Protein AF-A0A231VCC1-F1 (afdb_monomer_lite)

pLDDT: mean 97.17, std 2.32, range [89.06, 98.69]

Secondary structure (DSSP, 8-state):
------TT-EEEEEETTEEEEEEE------

Sequence (30 aa):
TPIAMEEGLKFAIREGGHTVGAGVVSKILS

InterPro domains:
  IPR004160 Translation elongation factor EFTu/EF1A, C-terminal [PF03143] (2-28)
  IPR009001 Translation elongation factor EF1A/initiation factor IF2gamma, C-terminal [SSF50465] (2-30)

Structure (mmCIF, N/CA/C/O backbone):
data_AF-A0A231VCC1-F1
#
_entry.id   AF-A0A231VCC1-F1
#
loop_
_atom_site.group_PDB
_atom_site.id
_atom_site.type_symbol
_atom_site.label_atom_id
_atom_site.label_alt_id
_atom_site.label_comp_id
_atom_site.label_asym_id
_atom_site.label_entity_id
_atom_site.label_seq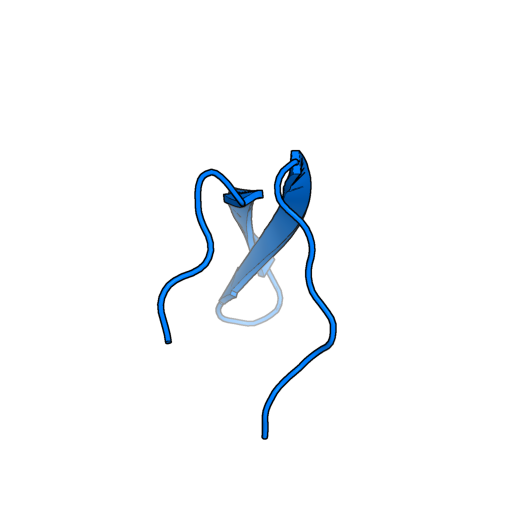_id
_atom_site.pdbx_PDB_ins_code
_atom_site.Cartn_x
_atom_site.Cartn_y
_atom_site.Cartn_z
_atom_site.occupancy
_atom_site.B_iso_or_equiv
_atom_site.auth_seq_id
_atom_site.auth_comp_id
_atom_site.auth_asym_id
_atom_site.auth_atom_id
_atom_site.pdbx_PDB_model_num
ATOM 1 N N . THR A 1 1 ? 9.439 -4.934 11.129 1.00 90.00 1 THR A N 1
ATOM 2 C CA . THR A 1 1 ? 9.270 -3.814 12.076 1.00 90.00 1 THR A CA 1
ATOM 3 C C . THR A 1 1 ? 8.051 -3.019 11.662 1.00 90.00 1 THR A C 1
ATOM 5 O O . THR A 1 1 ? 7.854 -2.858 10.462 1.00 90.00 1 THR A O 1
ATOM 8 N N . PRO A 1 2 ? 7.210 -2.561 12.598 1.00 93.88 2 PRO A N 1
ATOM 9 C CA . PRO A 1 2 ? 6.147 -1.613 12.280 1.00 93.88 2 PRO A CA 1
ATOM 10 C C . PRO A 1 2 ? 6.734 -0.266 11.841 1.00 93.88 2 PRO A C 1
ATOM 12 O O . PRO A 1 2 ? 7.802 0.126 12.312 1.00 93.88 2 PRO A O 1
ATOM 15 N N . ILE A 1 3 ? 6.032 0.430 10.952 1.00 95.25 3 ILE A N 1
ATOM 16 C CA . ILE A 1 3 ? 6.364 1.779 10.481 1.00 95.25 3 ILE A CA 1
ATOM 17 C C . ILE A 1 3 ? 5.167 2.672 10.797 1.00 95.25 3 ILE A C 1
ATOM 19 O O . ILE A 1 3 ? 4.027 2.243 10.628 1.00 95.25 3 ILE A O 1
ATOM 23 N N . ALA A 1 4 ? 5.419 3.893 11.270 1.00 96.75 4 ALA A N 1
ATOM 24 C CA . ALA A 1 4 ? 4.355 4.865 11.491 1.00 96.75 4 ALA A CA 1
ATOM 25 C C . ALA A 1 4 ? 3.642 5.163 10.162 1.00 96.75 4 ALA A C 1
ATOM 27 O O . ALA A 1 4 ? 4.291 5.473 9.162 1.00 96.75 4 ALA A O 1
ATOM 28 N N . MET A 1 5 ? 2.318 5.037 10.151 1.00 97.62 5 MET A N 1
ATOM 29 C CA . MET A 1 5 ? 1.490 5.195 8.959 1.00 97.62 5 MET A CA 1
ATOM 30 C C . MET A 1 5 ? 0.138 5.808 9.319 1.00 97.62 5 MET A C 1
ATOM 32 O O . MET A 1 5 ? -0.355 5.622 10.430 1.00 97.62 5 MET A O 1
ATOM 36 N N . GLU A 1 6 ? -0.455 6.505 8.356 1.00 97.75 6 GLU A N 1
ATOM 37 C CA . GLU A 1 6 ? -1.791 7.100 8.430 1.00 97.75 6 GLU A CA 1
ATOM 38 C C . GLU A 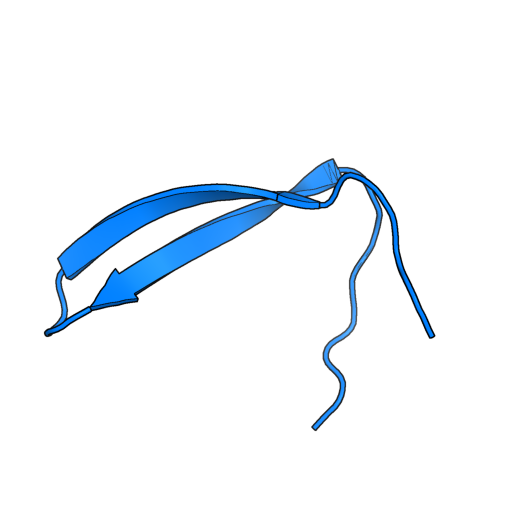1 6 ? -2.563 6.808 7.134 1.00 97.75 6 GLU A C 1
ATOM 40 O O . GLU A 1 6 ? -1.963 6.564 6.082 1.00 97.75 6 GLU A O 1
ATOM 45 N N . GLU A 1 7 ? -3.897 6.805 7.196 1.00 98.25 7 GLU A N 1
ATOM 46 C CA . GLU A 1 7 ? -4.725 6.753 5.986 1.00 98.25 7 GLU A CA 1
ATOM 47 C C . GLU A 1 7 ? -4.444 7.985 5.115 1.00 98.25 7 GLU A C 1
ATOM 49 O O . GLU A 1 7 ? -4.268 9.094 5.612 1.00 98.25 7 GLU A O 1
ATOM 54 N N . GLY A 1 8 ? -4.361 7.797 3.800 1.00 97.75 8 GLY A N 1
ATOM 55 C CA . GLY A 1 8 ? -3.961 8.849 2.865 1.00 97.75 8 GLY A CA 1
ATOM 56 C C . GLY A 1 8 ? -2.450 8.955 2.626 1.00 97.75 8 GLY A C 1
ATOM 57 O O . GLY A 1 8 ? -2.040 9.619 1.667 1.00 97.75 8 GLY A O 1
ATOM 58 N N . LEU A 1 9 ? -1.612 8.264 3.410 1.00 98.50 9 LEU A N 1
ATOM 59 C CA . LEU A 1 9 ? -0.165 8.243 3.193 1.00 98.50 9 LEU A CA 1
ATOM 60 C C . LEU A 1 9 ? 0.177 7.660 1.81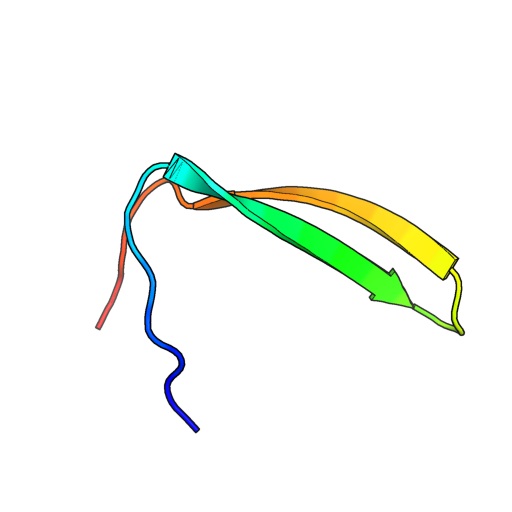2 1.00 98.50 9 LEU A C 1
ATOM 62 O O . LEU A 1 9 ? -0.245 6.557 1.461 1.00 98.50 9 LEU A O 1
ATOM 66 N N . LYS A 1 10 ? 0.975 8.393 1.031 1.00 98.50 10 LYS A N 1
ATOM 67 C CA . LYS A 1 10 ? 1.450 7.973 -0.296 1.00 98.50 10 LYS A CA 1
ATOM 68 C C . LYS A 1 10 ? 2.710 7.122 -0.180 1.00 98.50 10 LYS A C 1
ATOM 70 O O . LYS A 1 10 ? 3.603 7.447 0.599 1.00 98.50 10 LYS A O 1
ATOM 75 N N . PHE A 1 11 ? 2.826 6.090 -1.008 1.00 98.31 11 PHE A N 1
ATOM 76 C CA . PHE A 1 11 ? 4.022 5.249 -1.073 1.00 98.31 11 PHE A CA 1
ATOM 77 C C . PHE A 1 11 ? 4.344 4.796 -2.503 1.00 98.31 11 PHE A C 1
ATOM 79 O O . PHE A 1 11 ? 3.502 4.856 -3.401 1.00 98.31 11 PHE A O 1
ATOM 86 N N . ALA A 1 12 ? 5.579 4.33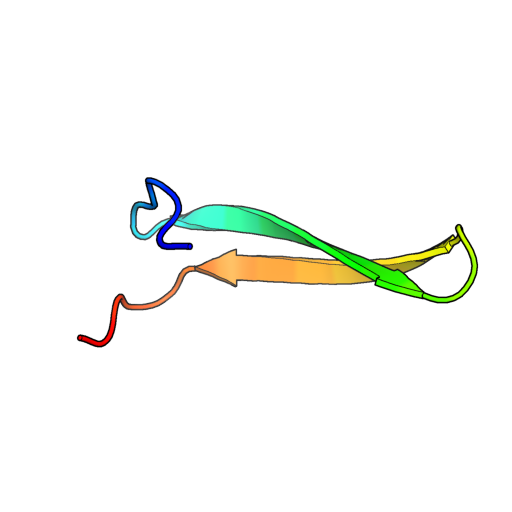0 -2.701 1.00 98.44 12 ALA A N 1
ATOM 87 C CA . ALA A 1 12 ? 6.059 3.745 -3.950 1.00 98.44 12 ALA A CA 1
ATOM 88 C C . ALA A 1 12 ? 6.376 2.255 -3.759 1.00 98.44 12 ALA A C 1
ATOM 90 O O . ALA A 1 12 ? 6.897 1.858 -2.717 1.00 98.44 12 ALA A O 1
ATOM 91 N N . ILE A 1 13 ? 6.107 1.447 -4.783 1.00 98.44 13 ILE A N 1
ATOM 92 C CA . ILE A 1 13 ? 6.494 0.033 -4.850 1.00 98.44 13 ILE A CA 1
ATOM 93 C C . ILE A 1 13 ? 7.735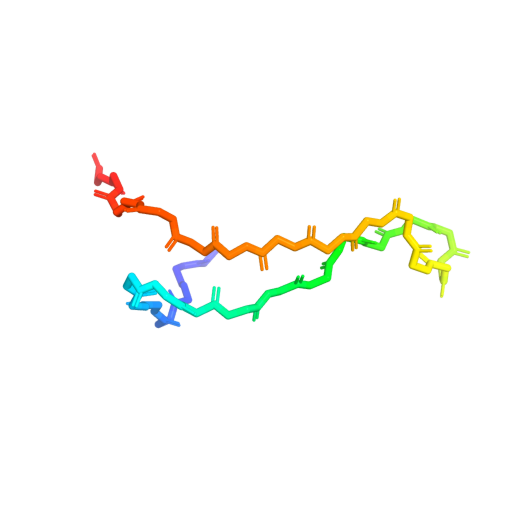 -0.055 -5.736 1.00 98.44 13 ILE A C 1
ATOM 95 O O . ILE A 1 13 ? 7.723 0.447 -6.865 1.00 98.44 13 ILE A O 1
ATOM 99 N N . ARG A 1 14 ? 8.816 -0.652 -5.218 1.00 98.12 14 ARG A N 1
ATOM 100 C CA . ARG A 1 14 ? 10.111 -0.727 -5.908 1.00 98.12 14 ARG A CA 1
ATOM 101 C C . ARG A 1 14 ? 10.610 -2.162 -6.037 1.00 98.12 14 ARG A C 1
ATOM 103 O O . ARG A 1 14 ? 10.623 -2.891 -5.051 1.00 98.12 14 ARG A O 1
ATOM 110 N N . GLU A 1 15 ? 11.092 -2.513 -7.224 1.00 98.31 15 GLU A N 1
ATOM 111 C CA . GLU A 1 15 ? 11.695 -3.809 -7.548 1.00 98.31 15 GLU A CA 1
ATOM 112 C C . GLU A 1 15 ? 12.943 -3.588 -8.411 1.00 98.31 15 GLU A C 1
ATOM 114 O O . GLU A 1 15 ? 12.949 -2.747 -9.312 1.00 98.31 15 GLU A O 1
ATOM 119 N N . GLY A 1 16 ? 14.043 -4.282 -8.096 1.00 96.75 16 GLY A N 1
ATOM 120 C CA . GLY A 1 16 ? 15.288 -4.174 -8.868 1.00 96.75 16 GLY A CA 1
ATOM 121 C C . GLY A 1 16 ? 15.832 -2.743 -8.997 1.00 96.75 16 GLY A C 1
ATOM 122 O O . GLY A 1 16 ? 16.400 -2.393 -10.026 1.00 96.75 16 GLY A O 1
ATOM 123 N N . GLY A 1 17 ? 15.596 -1.881 -7.999 1.00 96.81 17 GLY A N 1
ATOM 124 C CA . GLY A 1 17 ? 16.001 -0.467 -8.009 1.00 96.81 17 GLY A CA 1
ATOM 125 C C . GLY A 1 17 ? 15.034 0.492 -8.718 1.00 96.81 17 GLY A C 1
ATOM 126 O O . GLY A 1 17 ? 15.148 1.708 -8.531 1.00 96.81 17 GLY A O 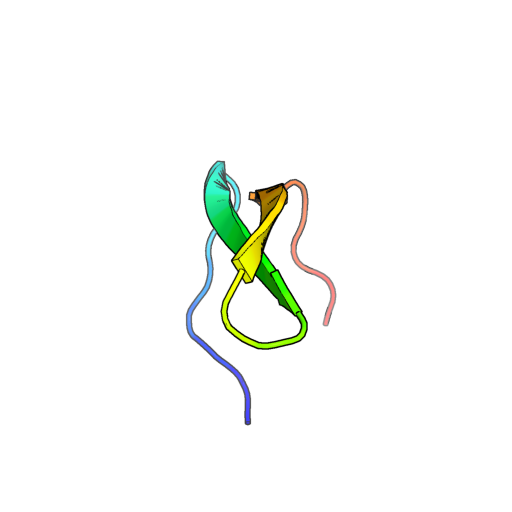1
ATOM 127 N N . HIS A 1 18 ? 14.038 -0.024 -9.438 1.00 97.75 18 HIS A N 1
ATOM 128 C CA . HIS A 1 18 ? 13.080 0.758 -10.219 1.00 97.75 18 HIS A CA 1
ATOM 129 C C . HIS A 1 18 ? 11.737 0.886 -9.494 1.00 97.75 18 HIS A C 1
ATOM 131 O O . HIS A 1 18 ? 11.362 0.018 -8.709 1.00 97.75 18 HIS A O 1
ATOM 137 N N . THR A 1 19 ? 11.006 1.974 -9.742 1.00 98.12 19 THR A N 1
ATOM 138 C CA . THR A 1 19 ? 9.623 2.133 -9.270 1.00 98.12 19 THR A CA 1
ATOM 139 C C . THR A 1 19 ? 8.683 1.444 -10.246 1.00 98.12 19 THR A C 1
ATOM 141 O O . THR A 1 19 ? 8.685 1.771 -11.429 1.00 98.12 19 THR A O 1
ATOM 144 N N . VAL A 1 20 ? 7.867 0.524 -9.744 1.00 98.50 20 VAL A N 1
ATOM 145 C CA . VAL A 1 20 ? 6.916 -0.260 -10.551 1.00 98.50 20 VAL A CA 1
ATOM 146 C C . VAL A 1 20 ? 5.459 0.072 -10.233 1.00 98.50 20 VAL A C 1
ATOM 148 O O . VAL A 1 20 ? 4.552 -0.338 -10.947 1.00 98.50 20 VAL A O 1
ATOM 151 N N . GLY A 1 21 ? 5.222 0.850 -9.178 1.00 98.62 21 GLY A N 1
ATOM 152 C CA . GLY A 1 21 ? 3.890 1.301 -8.811 1.00 98.62 21 GLY A CA 1
ATOM 153 C C . GLY A 1 21 ? 3.913 2.390 -7.749 1.00 98.62 21 GLY A C 1
ATOM 154 O O . GLY A 1 21 ? 4.937 2.651 -7.112 1.00 98.62 21 GLY A O 1
ATOM 155 N N . ALA A 1 22 ? 2.757 3.011 -7.553 1.00 98.69 22 ALA A N 1
ATOM 156 C CA . ALA A 1 22 ? 2.506 3.974 -6.494 1.00 98.69 22 ALA A CA 1
ATOM 157 C C . ALA A 1 22 ? 1.115 3.732 -5.905 1.00 98.69 22 ALA A C 1
ATOM 159 O O . ALA A 1 22 ? 0.210 3.271 -6.602 1.00 98.69 22 ALA A O 1
ATOM 160 N N . GLY A 1 23 ? 0.958 4.040 -4.623 1.00 98.56 23 GLY A N 1
ATOM 161 C CA . GLY A 1 23 ? -0.282 3.813 -3.897 1.00 98.56 23 GLY A CA 1
ATOM 162 C C . GLY A 1 23 ? -0.517 4.836 -2.799 1.00 98.56 23 GLY A C 1
ATOM 163 O O . GLY A 1 23 ? 0.347 5.650 -2.467 1.00 98.56 23 GLY A O 1
ATOM 164 N N . VAL A 1 24 ? -1.723 4.772 -2.250 1.00 98.69 24 VAL A N 1
ATOM 165 C CA . VAL A 1 24 ? -2.176 5.532 -1.088 1.00 98.69 24 VAL A CA 1
ATOM 166 C C . VAL A 1 24 ? -2.724 4.522 -0.088 1.00 98.69 24 VAL A C 1
ATOM 168 O O . VAL A 1 24 ? -3.469 3.622 -0.479 1.00 98.69 24 VAL A O 1
ATOM 171 N N . VAL A 1 25 ? -2.359 4.644 1.186 1.00 98.25 25 VAL A N 1
ATOM 172 C CA . VAL A 1 25 ? -2.923 3.808 2.253 1.00 98.25 25 VAL A CA 1
ATOM 173 C C . VAL A 1 25 ? -4.413 4.120 2.389 1.00 98.25 25 VAL A C 1
ATOM 175 O O . VAL A 1 25 ? -4.778 5.252 2.686 1.00 98.25 25 VAL A O 1
ATOM 178 N N . SER A 1 26 ? -5.278 3.130 2.168 1.00 98.50 26 SER A N 1
ATOM 179 C CA . SER A 1 26 ? -6.736 3.305 2.246 1.00 98.50 26 SER A CA 1
ATOM 180 C C . SER A 1 26 ? -7.319 2.982 3.619 1.00 98.50 26 SER A C 1
ATOM 182 O O . SER A 1 26 ? -8.319 3.576 4.000 1.00 98.50 26 SER A O 1
ATOM 184 N N . LYS A 1 27 ? -6.728 2.020 4.334 1.00 98.19 27 LYS A N 1
ATOM 185 C CA . LYS A 1 27 ? -7.165 1.566 5.656 1.00 98.19 27 LYS A CA 1
ATOM 186 C C . LYS A 1 27 ? -6.017 0.869 6.377 1.00 98.19 27 LYS A C 1
ATOM 188 O O . LYS A 1 27 ? -5.307 0.073 5.760 1.00 98.19 27 LYS A O 1
ATOM 193 N N . ILE A 1 28 ? -5.865 1.117 7.677 1.00 97.00 28 ILE A N 1
ATOM 194 C CA . ILE A 1 28 ? -4.894 0.407 8.524 1.00 97.00 28 ILE A CA 1
ATOM 195 C C . ILE A 1 28 ? -5.544 -0.862 9.095 1.00 97.00 28 ILE A C 1
ATOM 197 O O . ILE A 1 28 ? -6.648 -0.817 9.640 1.00 97.00 28 ILE A O 1
ATOM 201 N N . LEU A 1 29 ? -4.857 -1.999 8.958 1.00 95.88 29 LEU A N 1
ATOM 202 C CA . LEU A 1 29 ? -5.220 -3.285 9.564 1.00 95.88 29 LEU A CA 1
ATOM 203 C C . LEU A 1 29 ? -4.191 -3.625 10.655 1.00 95.88 29 LEU A C 1
ATOM 205 O O . LEU A 1 29 ? -3.024 -3.256 10.519 1.00 95.88 29 LEU A O 1
ATOM 209 N N . SER A 1 30 ? -4.620 -4.282 11.736 1.00 89.06 30 SER A N 1
ATOM 210 C CA . SER A 1 30 ? -3.782 -4.628 12.900 1.00 89.06 30 SER A CA 1
ATOM 211 C C . SER A 1 30 ? -3.711 -6.129 13.119 1.00 89.06 30 SER A C 1
ATOM 213 O O . SER A 1 30 ? -4.759 -6.785 12.929 1.00 89.06 30 SER A O 1
#

Organism: Thermoanaerobacterium thermosaccharolyticum (NCBI:txid1517)

Foldseek 3Di:
DDDDDDFQDKDFDDDPNDTPDIDTRHDDDD

Radius of gyration: 10.86 Å; chains: 1; bounding box: 23×14×24 Å